Protein AF-A0A0D3AWZ6-F1 (afdb_monomer)

Nearest PDB structures (foldseek):
  3f8h-assembly1_B  TM=4.352E-01  e=1.547E-01  Ruegeria sp. TM1040
  6ud7-assembly1_A  TM=4.551E-01  e=1.243E+00  Homo sapiens
  3i0y-assembly1_B  TM=4.499E-01  e=5.528E-01  Xanthomonas campestris pv. campestris
  3f7x-assembly1_A-2  TM=4.522E-01  e=1.243E+00  Pseudomonas putida KT2440

Structure (mmCIF, N/CA/C/O backbone):
data_AF-A0A0D3AWZ6-F1
#
_entry.id   AF-A0A0D3AWZ6-F1
#
loop_
_atom_site.group_PDB
_atom_site.id
_atom_site.type_symbol
_atom_site.label_atom_id
_atom_site.label_alt_id
_atom_site.label_comp_id
_atom_site.label_asym_id
_atom_site.label_entity_id
_atom_site.label_seq_id
_atom_site.pdbx_PDB_ins_code
_atom_site.Cartn_x
_atom_site.Cartn_y
_atom_site.Cartn_z
_atom_site.occupancy
_atom_site.B_iso_or_equiv
_atom_site.auth_seq_id
_atom_site.auth_comp_id
_atom_site.auth_asym_id
_atom_site.auth_atom_id
_atom_site.pdbx_PDB_model_num
ATOM 1 N N . MET A 1 1 ? 24.535 31.923 -35.113 1.00 36.44 1 MET A N 1
ATOM 2 C CA . MET A 1 1 ? 23.950 30.575 -34.946 1.00 36.44 1 MET A CA 1
ATOM 3 C C . MET A 1 1 ? 23.615 30.395 -33.478 1.00 36.44 1 MET A C 1
ATOM 5 O O . MET A 1 1 ? 24.467 30.013 -32.687 1.00 36.44 1 MET A O 1
ATOM 9 N N . THR A 1 2 ? 22.405 30.797 -33.115 1.00 32.31 2 THR A N 1
ATOM 10 C CA . THR A 1 2 ? 21.855 30.692 -31.763 1.00 32.31 2 THR A CA 1
ATOM 11 C C . THR A 1 2 ? 21.443 29.238 -31.555 1.00 32.31 2 THR A C 1
ATOM 13 O O . THR A 1 2 ? 20.683 28.701 -32.356 1.00 32.31 2 THR A O 1
ATOM 16 N N . ARG A 1 3 ? 22.015 28.559 -30.556 1.00 35.06 3 ARG A N 1
ATOM 17 C CA . ARG A 1 3 ? 21.534 27.241 -30.130 1.00 35.06 3 ARG A CA 1
ATOM 18 C C . ARG A 1 3 ? 20.426 27.479 -29.118 1.00 35.06 3 ARG A C 1
ATOM 20 O O . ARG A 1 3 ? 20.703 27.776 -27.959 1.00 35.06 3 ARG A O 1
ATOM 27 N N . ASP A 1 4 ? 19.194 27.378 -29.592 1.00 35.06 4 ASP A N 1
ATOM 28 C CA . ASP A 1 4 ? 18.012 27.375 -28.746 1.00 35.06 4 ASP A CA 1
ATOM 29 C C . ASP A 1 4 ? 17.984 26.064 -27.954 1.00 35.06 4 ASP A C 1
ATOM 31 O O . ASP A 1 4 ? 17.701 24.990 -28.483 1.00 35.06 4 ASP A O 1
ATOM 35 N N . TYR A 1 5 ? 18.312 26.148 -26.668 1.00 40.38 5 TYR A N 1
ATOM 36 C CA . TYR A 1 5 ? 18.009 25.103 -25.700 1.00 40.38 5 TYR A CA 1
ATOM 37 C C . TYR A 1 5 ? 16.572 25.316 -25.228 1.00 40.38 5 TYR A C 1
ATOM 39 O O . TYR A 1 5 ? 16.329 26.004 -24.238 1.00 40.38 5 TYR A O 1
ATOM 47 N N . LEU A 1 6 ? 15.608 24.741 -25.950 1.00 45.28 6 LEU A N 1
ATOM 48 C CA . LEU A 1 6 ? 14.225 24.671 -25.494 1.00 45.28 6 LEU A CA 1
ATOM 49 C C . LEU A 1 6 ? 13.805 23.240 -25.172 1.00 45.28 6 LEU A C 1
ATOM 51 O O . LEU A 1 6 ? 13.626 22.394 -26.039 1.00 45.28 6 LEU A O 1
ATOM 55 N N . SER A 1 7 ? 13.488 23.100 -23.888 1.00 48.56 7 SER A N 1
ATOM 56 C CA . SER A 1 7 ? 12.366 22.337 -23.352 1.00 48.56 7 SER A CA 1
ATOM 57 C C . SER A 1 7 ? 12.504 20.819 -23.294 1.00 48.56 7 SER A C 1
ATOM 59 O O . SER A 1 7 ? 12.613 20.115 -24.291 1.00 48.56 7 SER A O 1
ATOM 61 N N . GLY A 1 8 ? 12.398 20.318 -22.070 1.00 43.12 8 GLY A N 1
ATOM 62 C CA . GLY A 1 8 ? 12.226 18.898 -21.821 1.00 43.12 8 GLY A CA 1
ATOM 63 C C . GLY A 1 8 ? 12.391 18.502 -20.364 1.00 43.12 8 GLY A C 1
ATOM 64 O O . GLY A 1 8 ? 12.820 17.389 -20.108 1.00 43.12 8 GLY A O 1
ATOM 65 N N . GLN A 1 9 ? 12.086 19.380 -19.400 1.00 45.03 9 GLN A N 1
ATOM 66 C CA . GLN A 1 9 ? 11.845 18.917 -18.031 1.00 45.03 9 GLN A CA 1
ATOM 67 C C . GLN A 1 9 ? 10.643 17.965 -18.111 1.00 45.03 9 GLN A C 1
ATOM 69 O O . GLN A 1 9 ? 9.581 18.396 -18.579 1.00 45.03 9 GLN A O 1
ATOM 74 N N . PRO A 1 10 ? 10.766 16.686 -17.732 1.00 43.81 10 PRO A N 1
ATOM 75 C CA . PRO A 1 10 ? 9.619 15.806 -17.735 1.00 43.81 10 PRO A CA 1
ATOM 76 C C . PRO A 1 10 ? 8.671 16.297 -16.645 1.00 43.81 10 PRO A C 1
ATOM 78 O O . PRO A 1 10 ? 8.925 16.175 -15.450 1.00 43.81 10 PRO A O 1
ATOM 81 N N . ILE A 1 11 ? 7.591 16.937 -17.081 1.00 45.75 11 ILE A N 1
ATOM 82 C CA . ILE A 1 11 ? 6.561 17.479 -16.203 1.00 45.75 11 ILE A CA 1
ATOM 83 C C . ILE A 1 11 ? 6.033 16.314 -15.366 1.00 45.75 11 ILE A C 1
ATOM 85 O O . ILE A 1 11 ? 5.398 15.406 -15.909 1.00 45.75 11 ILE A O 1
ATOM 89 N N . LEU A 1 12 ? 6.290 16.343 -14.056 1.00 52.16 12 LEU A N 1
ATOM 90 C CA . LEU A 1 12 ? 5.697 15.423 -13.091 1.00 52.16 12 LEU A CA 1
ATOM 91 C C . LEU A 1 12 ? 4.175 15.600 -13.159 1.00 52.16 12 LEU A C 1
ATOM 93 O O . LEU A 1 12 ? 3.601 16.533 -12.599 1.00 52.16 12 LEU A O 1
ATOM 97 N N . ARG A 1 13 ? 3.502 14.750 -13.940 1.00 62.94 13 ARG A N 1
ATOM 98 C CA . ARG A 1 13 ? 2.045 14.789 -14.081 1.00 62.94 13 ARG A CA 1
ATOM 99 C C . ARG A 1 13 ? 1.433 13.952 -12.975 1.00 62.94 13 ARG A C 1
ATOM 101 O O . ARG A 1 13 ? 1.309 12.736 -13.115 1.00 62.94 13 ARG A O 1
ATOM 108 N N . ILE A 1 14 ? 1.019 14.623 -11.907 1.00 64.81 14 ILE A N 1
ATOM 109 C CA . ILE A 1 14 ? 0.164 14.024 -10.887 1.00 64.81 14 ILE A CA 1
ATOM 110 C C . ILE A 1 14 ? -1.253 13.916 -11.454 1.00 64.81 14 ILE A C 1
ATOM 112 O O . ILE A 1 14 ? -1.873 14.910 -11.825 1.00 64.81 14 ILE A O 1
ATOM 116 N N . GLN A 1 15 ? -1.762 12.692 -11.536 1.00 74.31 15 GLN A N 1
ATOM 117 C CA . GLN A 1 15 ? -3.115 12.385 -11.991 1.00 74.31 15 GLN A CA 1
ATOM 118 C C . GLN A 1 15 ? -3.950 11.929 -10.800 1.00 74.31 15 GLN A C 1
ATOM 120 O O . GLN A 1 15 ? -3.5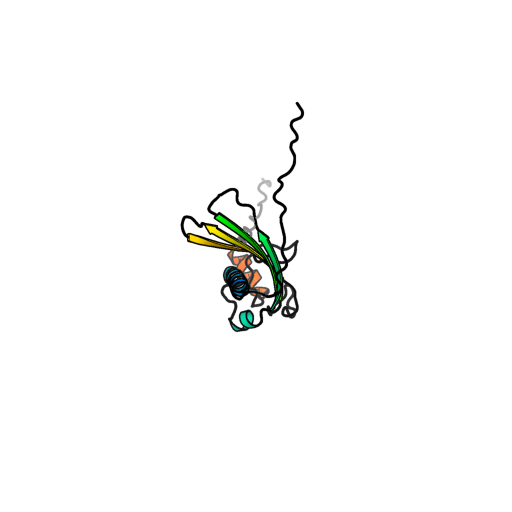30 11.040 -10.059 1.00 74.31 15 GLN A O 1
ATOM 125 N N . HIS A 1 16 ? -5.129 12.522 -10.619 1.00 74.75 16 HIS A N 1
ATOM 126 C CA . HIS A 1 16 ? -6.091 12.054 -9.627 1.00 74.75 16 HIS A CA 1
ATOM 127 C C . HIS A 1 16 ? -6.871 10.860 -10.187 1.00 74.75 16 HIS A C 1
ATOM 129 O O . HIS A 1 16 ? -7.358 10.928 -11.316 1.00 74.75 16 HIS A O 1
ATOM 135 N N . LEU A 1 17 ? -6.984 9.777 -9.417 1.00 75.62 17 LEU A N 1
ATOM 136 C CA . LEU A 1 17 ? -7.781 8.606 -9.796 1.00 75.62 17 LEU A CA 1
ATOM 137 C C . LEU A 1 17 ? -9.153 8.698 -9.114 1.00 75.62 17 LEU A C 1
ATOM 139 O O . LEU A 1 17 ? -9.220 8.976 -7.918 1.00 75.62 17 LEU A O 1
ATOM 143 N N . LYS A 1 18 ? -10.235 8.522 -9.888 1.00 59.00 18 LYS A N 1
ATOM 144 C CA . LYS A 1 18 ? -11.628 8.659 -9.415 1.00 59.00 18 LYS A CA 1
ATOM 145 C C . LYS A 1 18 ? -12.154 7.430 -8.669 1.00 59.00 18 LYS A C 1
ATOM 147 O O . LYS A 1 18 ? -13.038 7.583 -7.838 1.00 59.00 18 LYS A O 1
ATOM 152 N N . GLU A 1 19 ? -11.598 6.254 -8.935 1.00 57.78 19 GLU A N 1
ATOM 153 C CA . GLU A 1 19 ? -11.943 4.992 -8.277 1.00 57.78 19 GLU A CA 1
ATOM 154 C C . GLU A 1 19 ? -10.650 4.253 -7.936 1.00 57.78 19 GLU A C 1
ATOM 156 O O . GLU A 1 19 ? -9.677 4.295 -8.697 1.00 57.78 19 GLU A O 1
ATOM 161 N N . SER A 1 20 ? -10.603 3.627 -6.761 1.00 61.38 20 SER A N 1
ATOM 162 C CA . SER A 1 20 ? -9.480 2.772 -6.402 1.00 61.38 20 SER A CA 1
ATOM 163 C C . SER A 1 20 ? -9.640 1.452 -7.140 1.00 61.38 20 SER A C 1
ATOM 165 O O . SER A 1 20 ? -10.449 0.624 -6.736 1.00 61.38 20 SER A O 1
ATOM 167 N N . GLU A 1 21 ? -8.875 1.258 -8.211 1.00 75.56 21 GLU A N 1
ATOM 168 C CA . GLU A 1 21 ? -8.696 -0.070 -8.798 1.00 75.56 21 GLU A CA 1
ATOM 169 C C . GLU A 1 21 ? -8.263 -1.053 -7.688 1.00 75.56 21 GLU A C 1
ATOM 171 O O . GLU A 1 21 ? -7.497 -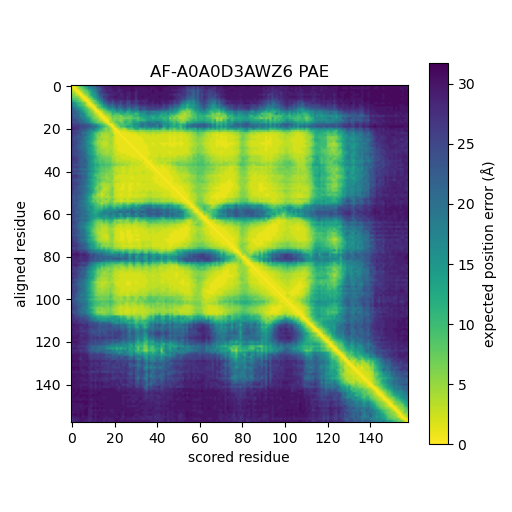0.667 -6.798 1.00 75.56 21 GLU A O 1
ATOM 176 N N . ASP A 1 22 ? -8.732 -2.305 -7.716 1.00 84.00 22 ASP A N 1
ATOM 177 C CA . ASP A 1 22 ? -8.525 -3.284 -6.628 1.00 84.00 22 ASP A CA 1
ATOM 178 C C . ASP A 1 22 ? -7.047 -3.438 -6.222 1.00 84.00 22 ASP A C 1
ATOM 180 O O . ASP A 1 22 ? -6.707 -3.641 -5.054 1.00 84.00 22 ASP A O 1
ATOM 184 N N . TRP A 1 23 ? -6.126 -3.248 -7.167 1.00 88.19 23 TRP A N 1
ATOM 185 C CA . TRP A 1 23 ? -4.690 -3.301 -6.904 1.00 88.19 23 TRP A CA 1
ATOM 186 C C . TRP A 1 23 ? -4.146 -2.099 -6.114 1.00 88.19 23 TRP A C 1
ATOM 188 O O . TRP A 1 23 ? -3.123 -2.237 -5.448 1.00 88.19 23 TRP A O 1
ATOM 198 N N . ILE A 1 24 ? -4.799 -0.928 -6.126 1.00 91.31 24 ILE A N 1
ATOM 199 C CA . ILE A 1 24 ? -4.428 0.190 -5.238 1.00 91.31 24 ILE A CA 1
ATOM 200 C C . ILE A 1 24 ? -4.667 -0.214 -3.787 1.00 91.31 24 ILE A C 1
ATOM 202 O O . ILE A 1 24 ? -3.834 0.066 -2.921 1.00 91.31 24 ILE A O 1
ATOM 206 N N . ARG A 1 25 ? -5.798 -0.880 -3.528 1.00 91.94 25 ARG A N 1
ATOM 207 C CA . ARG A 1 25 ? -6.111 -1.409 -2.204 1.00 91.94 25 ARG A CA 1
ATOM 208 C C . ARG A 1 25 ? -5.078 -2.448 -1.785 1.00 91.94 25 ARG A C 1
ATOM 210 O O . ARG A 1 25 ? -4.524 -2.324 -0.698 1.00 91.94 25 ARG A O 1
ATOM 217 N N . LEU A 1 26 ? -4.734 -3.374 -2.681 1.00 91.69 26 LEU A N 1
ATOM 218 C CA . LEU A 1 26 ? -3.665 -4.345 -2.445 1.00 91.69 26 LEU A CA 1
ATOM 219 C C . LEU A 1 26 ? -2.337 -3.663 -2.075 1.00 91.69 26 LEU A C 1
ATOM 221 O O . LEU A 1 26 ? -1.678 -4.062 -1.119 1.00 91.69 26 LEU A O 1
ATOM 225 N N . TYR A 1 27 ? -1.936 -2.614 -2.799 1.00 91.81 27 TYR A N 1
ATOM 226 C CA . TYR A 1 27 ? -0.697 -1.892 -2.498 1.00 91.81 27 TYR A CA 1
ATOM 227 C C . TYR A 1 27 ? -0.732 -1.231 -1.118 1.00 91.81 27 TYR A C 1
ATOM 229 O O . TYR A 1 27 ? 0.257 -1.298 -0.387 1.00 91.81 27 TYR A O 1
ATOM 237 N N . LEU A 1 28 ? -1.862 -0.619 -0.751 1.00 91.12 28 LEU A N 1
ATOM 238 C CA . LEU A 1 28 ? -2.065 -0.046 0.577 1.00 91.12 28 LEU A CA 1
ATOM 239 C C . LEU A 1 28 ? -1.950 -1.117 1.673 1.00 91.12 28 LEU A C 1
ATOM 241 O O . LEU A 1 28 ? -1.212 -0.917 2.635 1.00 91.12 28 LEU A O 1
ATOM 245 N N . GLU A 1 29 ? -2.637 -2.248 1.522 1.00 91.31 29 GLU A N 1
ATOM 246 C CA . GLU A 1 29 ? -2.620 -3.344 2.498 1.00 91.31 29 GLU A CA 1
ATOM 247 C C . GLU A 1 29 ? -1.206 -3.921 2.666 1.00 91.31 29 GLU A C 1
ATOM 249 O O . GLU A 1 29 ? -0.723 -4.029 3.793 1.00 91.31 29 GLU A O 1
ATOM 254 N N . ILE A 1 30 ? -0.482 -4.174 1.567 1.00 90.62 30 ILE A N 1
ATOM 255 C CA . ILE A 1 30 ? 0.916 -4.639 1.615 1.00 90.62 30 ILE A CA 1
ATOM 256 C C . ILE A 1 30 ? 1.808 -3.635 2.354 1.00 90.62 30 ILE A C 1
ATOM 258 O O . ILE A 1 30 ? 2.630 -4.038 3.182 1.00 90.62 30 ILE A O 1
ATOM 262 N N . ALA A 1 31 ? 1.665 -2.335 2.081 1.00 88.38 31 ALA A N 1
ATOM 263 C CA . ALA A 1 31 ? 2.462 -1.304 2.741 1.00 88.38 31 ALA A CA 1
ATOM 264 C C . ALA A 1 31 ? 2.186 -1.248 4.254 1.00 88.38 31 ALA A C 1
ATOM 266 O O . ALA A 1 31 ? 3.118 -1.109 5.047 1.00 88.38 31 ALA A O 1
ATOM 267 N N . LEU A 1 32 ? 0.925 -1.414 4.662 1.00 86.62 32 LEU A 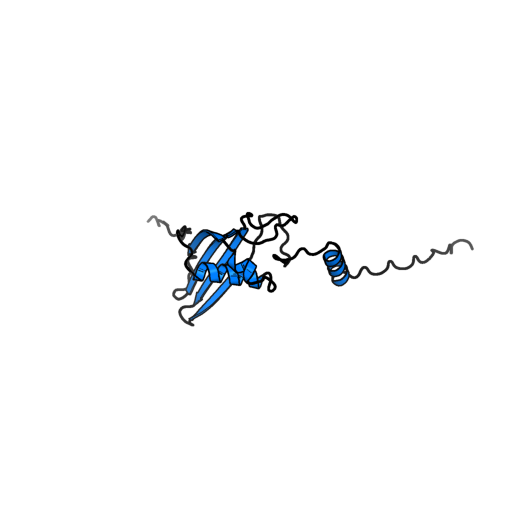N 1
ATOM 268 C CA . LEU A 1 32 ? 0.540 -1.462 6.070 1.00 86.62 32 LEU A CA 1
ATOM 269 C C . LEU A 1 32 ? 1.073 -2.718 6.764 1.00 86.62 32 LEU A C 1
ATOM 271 O O . LEU A 1 32 ? 1.717 -2.596 7.804 1.00 86.62 32 LEU A O 1
ATOM 275 N N . CYS A 1 33 ? 0.887 -3.898 6.170 1.00 86.31 33 CYS A N 1
ATOM 276 C CA . CYS A 1 33 ? 1.380 -5.166 6.713 1.00 86.31 33 CYS A CA 1
ATOM 277 C C . CYS A 1 33 ? 2.913 -5.229 6.774 1.00 86.31 33 CYS A C 1
ATOM 279 O O . CYS A 1 33 ? 3.478 -5.880 7.651 1.00 86.31 33 CYS A O 1
ATOM 281 N N . SER A 1 34 ? 3.601 -4.540 5.860 1.00 83.56 34 SER A N 1
ATOM 282 C CA . SER A 1 34 ? 5.062 -4.412 5.894 1.00 83.56 34 SER A CA 1
ATOM 283 C C . SER A 1 34 ? 5.539 -3.572 7.082 1.00 83.56 34 SER A C 1
ATOM 285 O O . SER A 1 34 ? 6.626 -3.822 7.599 1.00 83.56 34 SER A O 1
ATOM 287 N N . ASN A 1 35 ? 4.732 -2.602 7.527 1.00 80.25 35 ASN A N 1
ATOM 288 C CA . ASN A 1 35 ? 5.026 -1.768 8.690 1.00 80.25 35 ASN A CA 1
ATOM 289 C C . ASN A 1 35 ? 4.623 -2.438 10.017 1.00 80.25 35 ASN A C 1
ATOM 291 O O . ASN A 1 35 ? 5.401 -2.435 10.968 1.00 80.25 35 ASN A O 1
ATOM 295 N N . ASP A 1 36 ? 3.425 -3.024 10.075 1.00 80.69 36 ASP A N 1
ATOM 296 C CA . ASP A 1 36 ? 2.910 -3.777 11.221 1.00 80.69 36 ASP A CA 1
ATOM 297 C C . ASP A 1 36 ? 2.285 -5.088 10.730 1.00 80.69 36 ASP A C 1
ATOM 299 O O . ASP A 1 36 ? 1.200 -5.115 10.152 1.00 80.69 36 ASP A O 1
ATOM 303 N N . ARG A 1 37 ? 2.978 -6.202 10.974 1.00 82.25 37 ARG A N 1
ATOM 304 C CA . ARG A 1 37 ? 2.526 -7.536 10.548 1.00 82.25 37 ARG A CA 1
ATOM 305 C C . ARG A 1 37 ? 1.347 -8.068 11.363 1.00 82.25 37 ARG A C 1
ATOM 307 O O . ARG A 1 37 ? 0.771 -9.077 10.978 1.00 82.25 37 ARG A O 1
ATOM 314 N N . ASN A 1 38 ? 0.994 -7.422 12.476 1.00 83.31 38 ASN A N 1
ATOM 315 C CA . ASN A 1 38 ? -0.052 -7.895 13.384 1.00 83.31 38 ASN A CA 1
ATOM 316 C C . ASN A 1 38 ? -1.415 -7.249 13.113 1.00 83.31 38 ASN A C 1
ATOM 318 O O . ASN A 1 38 ? -2.328 -7.384 13.928 1.00 83.31 38 ASN A O 1
ATOM 322 N N . ILE A 1 39 ? -1.568 -6.530 11.996 1.00 84.06 39 ILE A N 1
ATOM 323 C CA . ILE A 1 39 ? -2.848 -5.919 11.646 1.00 84.06 39 ILE A CA 1
ATOM 324 C C . ILE A 1 39 ? -3.862 -7.021 11.326 1.00 84.06 39 ILE A C 1
ATOM 326 O O . ILE A 1 39 ? -3.633 -7.795 10.397 1.00 84.06 39 ILE A O 1
ATOM 330 N N . PRO A 1 40 ? -4.994 -7.100 12.047 1.00 87.06 40 PRO A N 1
ATOM 331 C CA . PRO A 1 40 ? -6.013 -8.083 11.749 1.00 87.06 40 PRO A CA 1
ATOM 332 C C . PRO A 1 40 ? -6.758 -7.702 10.470 1.00 87.06 40 PRO A C 1
ATOM 334 O O . PRO A 1 40 ? -6.992 -6.525 10.180 1.00 87.06 40 PRO A O 1
ATOM 337 N N . GLU A 1 41 ? -7.210 -8.718 9.745 1.00 88.12 41 GLU A N 1
ATOM 338 C CA . GLU A 1 41 ? -7.989 -8.568 8.513 1.00 88.12 41 GLU A CA 1
ATOM 339 C C . GLU A 1 41 ? -9.245 -7.705 8.715 1.00 88.12 41 GLU A C 1
ATOM 341 O O . GLU A 1 41 ? -9.596 -6.893 7.862 1.00 88.12 41 GLU A O 1
ATOM 346 N N . SER A 1 42 ? -9.872 -7.782 9.893 1.00 88.75 42 SER A N 1
ATOM 347 C CA . SER A 1 42 ? -11.020 -6.942 10.247 1.00 88.75 42 SER A CA 1
ATOM 348 C C . SER A 1 42 ? -10.696 -5.444 10.224 1.00 88.75 42 SER A C 1
ATOM 350 O O . SER A 1 42 ? -11.560 -4.649 9.860 1.00 88.75 42 SER A O 1
ATOM 352 N N . HIS A 1 43 ? -9.467 -5.034 10.549 1.00 88.06 43 HIS A N 1
ATOM 353 C CA . HIS A 1 43 ? -9.036 -3.639 10.421 1.00 88.06 43 HIS A CA 1
ATOM 354 C C . HIS A 1 43 ? -8.702 -3.276 8.972 1.00 88.06 43 HIS A C 1
ATOM 356 O O . HIS A 1 43 ? -9.023 -2.169 8.546 1.00 88.06 43 HIS A O 1
ATOM 362 N N . LEU A 1 44 ? -8.125 -4.202 8.196 1.00 89.81 44 LEU A N 1
ATOM 363 C CA . LEU A 1 44 ? -7.890 -3.984 6.764 1.00 89.81 44 LEU A CA 1
ATOM 364 C C . LEU A 1 44 ? -9.210 -3.802 6.008 1.00 89.81 44 LEU A C 1
ATOM 366 O O . LEU A 1 44 ? -9.325 -2.894 5.192 1.00 89.81 44 LEU A O 1
ATOM 370 N N . SER A 1 45 ? -10.241 -4.587 6.333 1.00 90.50 45 SER A N 1
ATOM 371 C CA . SER A 1 45 ? -11.565 -4.501 5.698 1.00 90.50 45 SER A CA 1
ATOM 372 C C . SER A 1 45 ? -12.212 -3.114 5.832 1.00 90.50 45 SER A C 1
ATOM 374 O O . SER A 1 45 ? -12.863 -2.649 4.898 1.00 90.50 45 SER A O 1
ATOM 376 N N . LYS A 1 46 ? -11.939 -2.404 6.935 1.00 91.00 46 LYS A N 1
ATOM 377 C CA . LYS A 1 46 ? -12.457 -1.057 7.229 1.00 91.00 46 LYS A CA 1
ATOM 378 C C . LYS A 1 46 ? -11.697 0.071 6.532 1.00 91.00 46 LYS A C 1
ATOM 380 O O . LYS A 1 46 ? -12.101 1.228 6.635 1.00 91.00 46 LYS A O 1
ATOM 385 N N . LEU A 1 47 ? -10.598 -0.228 5.836 1.00 91.25 47 LEU A N 1
ATOM 386 C CA . LEU A 1 47 ? -9.822 0.793 5.142 1.00 91.25 47 LEU A CA 1
ATOM 387 C C . LEU A 1 47 ? -10.667 1.477 4.070 1.00 91.25 47 LEU A C 1
ATOM 389 O O . LEU A 1 47 ? -11.185 0.838 3.149 1.00 91.25 47 LEU A O 1
ATOM 393 N N . GLN A 1 48 ? -10.726 2.801 4.169 1.00 92.50 48 GLN A N 1
ATOM 394 C CA . GLN A 1 48 ? -11.372 3.660 3.194 1.00 92.50 48 GLN A CA 1
ATOM 395 C C . GLN A 1 48 ? -10.308 4.481 2.477 1.00 92.50 48 GLN A C 1
ATOM 397 O O . GLN A 1 48 ? -9.663 5.341 3.077 1.00 92.50 48 GLN A O 1
ATOM 402 N N . ILE A 1 49 ? -10.138 4.246 1.178 1.00 92.50 49 ILE A N 1
ATOM 403 C CA . ILE A 1 49 ? -9.291 5.088 0.334 1.00 92.50 49 ILE A CA 1
ATOM 404 C C . ILE A 1 49 ? -10.056 6.383 0.057 1.00 92.50 49 ILE A C 1
ATOM 406 O O . ILE A 1 49 ? -11.152 6.365 -0.492 1.00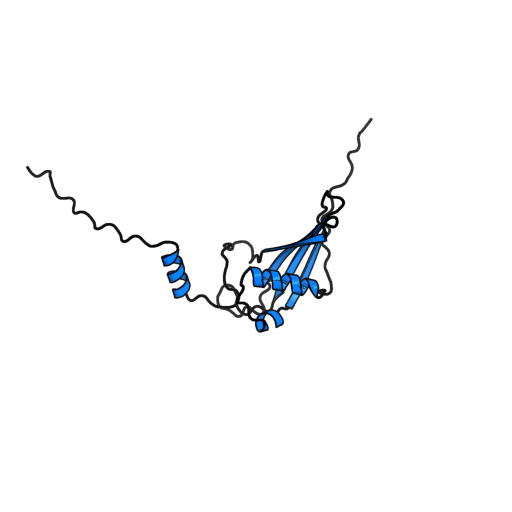 92.50 49 ILE A O 1
ATOM 410 N N . VAL A 1 50 ? -9.479 7.511 0.463 1.00 91.75 50 VAL A N 1
ATOM 411 C CA . VAL A 1 50 ? -10.100 8.836 0.330 1.00 91.75 50 VAL A CA 1
ATOM 412 C C . VAL A 1 50 ? -9.657 9.497 -0.968 1.00 91.75 50 VAL A C 1
ATOM 414 O O .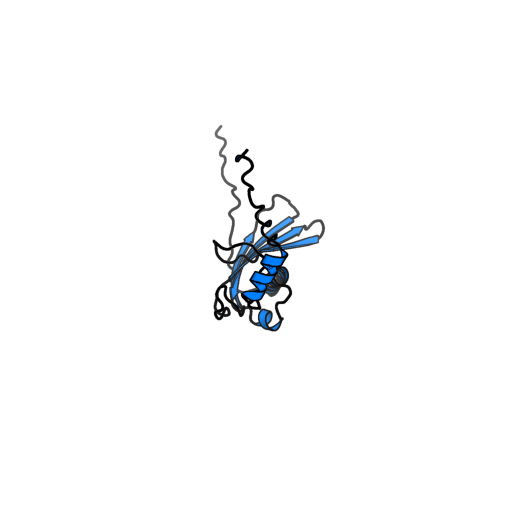 VAL A 1 50 ? -10.469 10.060 -1.696 1.00 91.75 50 VAL A O 1
ATOM 417 N N . ARG A 1 51 ? -8.350 9.471 -1.256 1.00 91.56 51 ARG A N 1
ATOM 418 C CA . ARG A 1 51 ? -7.769 10.110 -2.444 1.00 91.56 51 ARG A CA 1
ATOM 419 C C . ARG A 1 51 ? -6.577 9.317 -2.929 1.00 91.56 51 ARG A C 1
ATOM 421 O O . ARG A 1 51 ? -5.760 8.872 -2.128 1.00 91.56 51 ARG A O 1
ATOM 428 N N . VAL A 1 52 ? -6.441 9.234 -4.245 1.00 91.25 52 VAL A N 1
ATOM 429 C CA . VAL A 1 52 ? -5.256 8.664 -4.876 1.00 91.25 52 VAL A CA 1
ATOM 430 C C . VAL A 1 52 ? -4.714 9.650 -5.894 1.00 91.25 52 VAL A C 1
ATOM 432 O O . VAL A 1 52 ? -5.453 10.216 -6.706 1.00 91.25 52 VAL A O 1
ATOM 435 N N . ALA A 1 53 ? -3.412 9.867 -5.832 1.00 90.19 53 ALA A N 1
ATOM 436 C CA . ALA A 1 53 ? -2.649 10.578 -6.835 1.00 90.19 53 ALA A CA 1
ATOM 437 C C . ALA A 1 53 ? -1.594 9.631 -7.406 1.00 90.19 53 ALA A C 1
ATOM 439 O O . ALA A 1 53 ? -0.971 8.866 -6.672 1.00 90.19 53 ALA A O 1
ATOM 440 N N . ARG A 1 54 ? -1.398 9.684 -8.721 1.00 89.50 54 ARG A N 1
ATOM 441 C CA . ARG A 1 54 ? -0.389 8.902 -9.427 1.00 89.50 54 ARG A CA 1
ATOM 442 C C . ARG A 1 54 ? 0.561 9.826 -10.156 1.00 89.50 54 ARG A C 1
ATOM 444 O O . ARG A 1 54 ? 0.124 10.639 -10.963 1.00 89.50 54 ARG A O 1
ATOM 451 N N . GLU A 1 55 ? 1.845 9.623 -9.944 1.00 87.69 55 GLU A N 1
ATOM 452 C CA . GLU A 1 55 ? 2.919 10.299 -10.650 1.00 87.69 55 GLU A CA 1
ATOM 453 C C . GLU A 1 55 ? 3.717 9.265 -11.441 1.00 87.69 55 GLU A C 1
ATOM 455 O O . GLU A 1 55 ? 4.184 8.264 -10.897 1.00 87.69 55 GLU A O 1
ATOM 460 N N . ARG A 1 56 ? 3.849 9.472 -12.752 1.00 83.19 56 ARG A N 1
ATOM 461 C CA . ARG A 1 56 ? 4.752 8.654 -13.566 1.00 83.19 56 ARG A CA 1
ATOM 462 C C . ARG A 1 56 ? 6.129 9.283 -13.503 1.00 83.19 56 ARG A C 1
ATOM 464 O O . ARG A 1 56 ? 6.307 10.408 -13.960 1.00 83.19 56 ARG A O 1
ATOM 471 N N . SER A 1 57 ? 7.075 8.539 -12.946 1.00 70.88 57 SER A N 1
ATOM 472 C CA . SER A 1 57 ? 8.469 8.933 -12.986 1.00 70.88 57 SER A CA 1
ATOM 473 C C . SER A 1 57 ? 9.005 8.596 -14.381 1.00 70.88 57 SER A C 1
ATOM 475 O O . SER A 1 57 ? 8.857 7.454 -14.827 1.00 70.88 57 SER A O 1
ATOM 477 N N . PRO A 1 58 ? 9.581 9.574 -15.091 1.00 63.50 58 PRO A N 1
ATOM 478 C CA . PRO A 1 58 ? 10.322 9.322 -16.315 1.00 63.50 58 PRO A CA 1
ATOM 479 C C . PRO A 1 58 ? 11.574 8.536 -15.917 1.00 63.50 58 PRO A C 1
ATOM 481 O O . PRO A 1 58 ? 12.514 9.099 -15.364 1.00 63.50 58 PRO A O 1
ATOM 484 N N . ILE A 1 59 ? 11.571 7.218 -16.112 1.00 63.97 59 ILE A N 1
ATOM 485 C CA . ILE A 1 59 ? 12.830 6.480 -16.042 1.00 63.97 59 ILE A CA 1
ATOM 486 C C . ILE A 1 59 ? 13.524 6.668 -17.386 1.00 63.97 59 ILE A C 1
ATOM 488 O O . ILE A 1 59 ? 12.901 6.519 -18.432 1.00 63.97 59 ILE A O 1
ATOM 492 N N . GLU A 1 60 ? 14.818 6.961 -17.352 1.00 61.94 60 GLU A N 1
ATOM 493 C CA . GLU A 1 60 ? 15.679 7.046 -18.538 1.00 61.94 60 GLU A CA 1
ATOM 494 C C . GLU A 1 60 ? 16.002 5.663 -19.148 1.00 61.94 60 GLU A C 1
ATOM 496 O O . GLU A 1 60 ? 16.681 5.573 -20.167 1.00 61.94 60 GLU A O 1
ATOM 501 N N . HIS A 1 61 ? 15.496 4.576 -18.553 1.00 62.88 61 HIS A N 1
ATOM 502 C CA . HIS A 1 61 ? 15.610 3.221 -19.084 1.00 62.88 61 HIS A CA 1
ATOM 503 C C . HI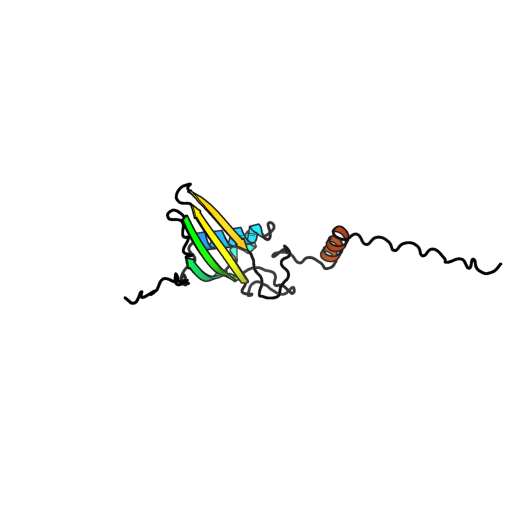S A 1 61 ? 14.420 2.895 -19.984 1.00 62.88 61 HIS A C 1
ATOM 505 O O . HIS A 1 61 ? 13.272 2.938 -19.543 1.00 62.88 61 HIS A O 1
ATOM 511 N N . VAL A 1 62 ? 14.722 2.509 -21.225 1.00 66.06 62 VAL A N 1
ATOM 512 C CA . VAL A 1 62 ? 13.740 2.184 -22.274 1.00 66.06 62 VAL A CA 1
ATOM 513 C C . VAL A 1 62 ? 12.773 1.070 -21.843 1.00 66.06 62 VAL A C 1
ATOM 515 O O . VAL A 1 62 ? 11.592 1.136 -22.173 1.00 66.06 62 VAL A O 1
ATOM 518 N N . ASP A 1 63 ? 13.239 0.119 -21.026 1.00 81.12 63 ASP A N 1
ATOM 519 C CA . ASP A 1 63 ? 12.490 -1.090 -20.657 1.00 81.12 63 ASP A CA 1
ATOM 520 C C . ASP A 1 63 ? 12.038 -1.125 -19.188 1.00 81.12 63 ASP A C 1
ATOM 522 O O . ASP A 1 63 ? 11.797 -2.194 -18.633 1.00 81.12 63 ASP A O 1
ATOM 526 N N . ALA A 1 64 ? 11.911 0.023 -18.517 1.00 82.69 64 ALA A N 1
ATOM 527 C CA . ALA A 1 64 ? 11.436 0.060 -17.135 1.00 82.69 64 ALA A CA 1
ATOM 528 C C . ALA A 1 64 ? 10.364 1.129 -16.913 1.00 82.69 64 ALA A C 1
ATOM 530 O O . ALA A 1 64 ? 10.401 2.223 -17.471 1.00 82.69 64 ALA A O 1
ATOM 531 N N . THR A 1 65 ? 9.406 0.830 -16.035 1.00 87.62 65 THR A N 1
ATOM 532 C CA . THR A 1 65 ? 8.349 1.773 -15.652 1.00 87.62 65 THR A CA 1
ATOM 533 C C . THR A 1 65 ? 8.356 2.006 -14.147 1.00 87.62 65 THR A C 1
ATOM 535 O O . THR A 1 65 ? 8.337 1.066 -13.356 1.00 87.62 65 THR A O 1
ATOM 538 N N . SER A 1 66 ? 8.384 3.277 -13.733 1.00 88.12 66 SER A N 1
ATOM 539 C CA . SER A 1 66 ? 8.327 3.681 -12.324 1.00 88.12 66 SER A CA 1
ATOM 540 C C . SER A 1 66 ? 7.137 4.595 -12.146 1.00 88.12 66 SER A C 1
ATOM 542 O O . SER A 1 66 ? 6.968 5.597 -12.839 1.00 88.12 66 SER A O 1
ATOM 544 N N . THR A 1 67 ? 6.276 4.230 -11.214 1.00 89.75 67 THR A N 1
ATOM 545 C CA . THR A 1 67 ? 5.071 4.978 -10.893 1.00 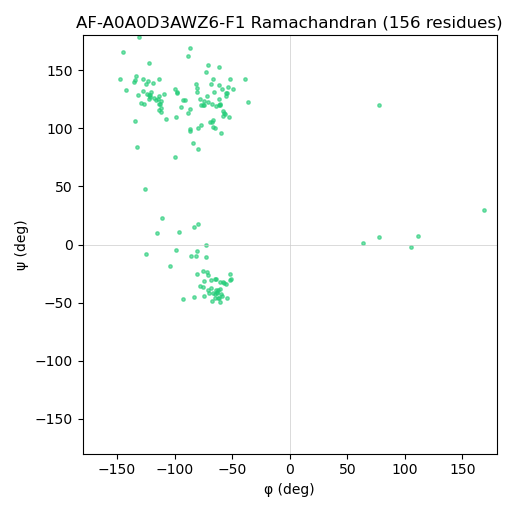89.75 67 THR A CA 1
ATOM 546 C C . THR A 1 67 ? 5.001 5.151 -9.390 1.00 89.75 67 THR A C 1
ATOM 548 O O . THR A 1 67 ? 5.103 4.177 -8.650 1.00 89.75 67 THR A O 1
ATOM 551 N N . ILE A 1 68 ? 4.820 6.385 -8.941 1.00 89.44 68 ILE A N 1
ATOM 552 C CA . ILE A 1 68 ? 4.620 6.721 -7.539 1.00 89.44 68 ILE A CA 1
ATOM 553 C C . ILE A 1 68 ? 3.126 6.929 -7.313 1.00 89.44 68 ILE A C 1
ATOM 555 O O . ILE A 1 68 ? 2.442 7.598 -8.089 1.00 89.44 68 ILE A O 1
ATOM 559 N N . PHE A 1 69 ? 2.620 6.335 -6.247 1.00 90.19 69 PHE A N 1
ATOM 560 C CA . PHE A 1 69 ? 1.258 6.459 -5.773 1.00 90.19 69 PHE A CA 1
ATOM 561 C C . PHE A 1 69 ? 1.269 7.177 -4.433 1.00 90.19 69 PHE A C 1
ATOM 563 O O . PHE A 1 69 ? 1.968 6.777 -3.505 1.00 90.19 69 PHE A O 1
ATOM 570 N N . TYR A 1 70 ? 0.461 8.221 -4.340 1.00 90.81 70 TYR A N 1
ATOM 571 C CA . TYR A 1 70 ? 0.165 8.947 -3.117 1.00 90.81 70 TYR A CA 1
ATOM 572 C C . TYR A 1 70 ? -1.257 8.576 -2.726 1.00 90.81 70 TYR A C 1
ATOM 574 O O . TYR A 1 70 ? -2.208 8.968 -3.405 1.00 90.81 70 TYR A O 1
ATOM 582 N N . ILE A 1 71 ? -1.405 7.783 -1.672 1.00 91.44 71 ILE A N 1
ATOM 583 C CA . ILE A 1 71 ? -2.702 7.265 -1.242 1.00 91.44 71 ILE A CA 1
ATOM 584 C C . ILE A 1 71 ? -3.031 7.894 0.105 1.00 91.44 71 ILE A C 1
ATOM 586 O O . ILE A 1 71 ? -2.289 7.732 1.072 1.00 91.44 71 ILE A O 1
ATOM 590 N N . THR A 1 72 ? -4.154 8.601 0.165 1.00 91.19 72 THR A N 1
ATOM 591 C CA . THR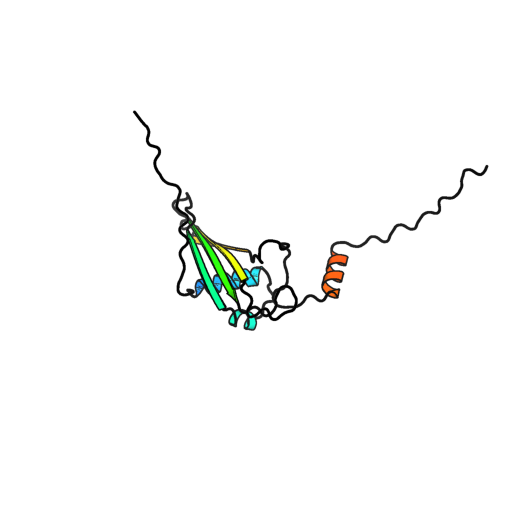 A 1 72 ? -4.764 9.064 1.411 1.00 91.19 72 THR A CA 1
ATOM 592 C C . THR A 1 72 ? -5.877 8.102 1.796 1.00 91.19 72 THR A C 1
ATOM 594 O O . THR A 1 72 ? -6.733 7.800 0.962 1.00 91.19 72 THR A O 1
ATOM 597 N N . PHE A 1 73 ? -5.901 7.650 3.047 1.00 90.94 73 PHE A N 1
ATOM 598 C CA . PHE A 1 73 ? -6.870 6.670 3.535 1.00 90.94 73 PHE A CA 1
ATOM 599 C C . PHE A 1 73 ? -7.292 6.917 4.996 1.00 90.94 73 PHE A C 1
ATOM 601 O O . PHE A 1 73 ? -6.648 7.679 5.718 1.00 90.94 73 PHE A O 1
ATOM 608 N N . LYS A 1 74 ? -8.381 6.265 5.415 1.00 91.81 74 LYS A N 1
ATOM 609 C CA . LYS A 1 74 ? -8.981 6.239 6.765 1.00 91.81 74 LYS A CA 1
ATOM 610 C C . LYS A 1 74 ? -9.262 4.789 7.189 1.00 91.81 74 LYS A C 1
ATOM 612 O O . LYS A 1 74 ? -9.032 3.875 6.398 1.00 91.81 74 LYS A O 1
ATOM 617 N N . GLY A 1 75 ? -9.774 4.579 8.404 1.00 89.44 75 GLY A N 1
ATOM 618 C CA . GLY A 1 75 ? -10.299 3.277 8.844 1.00 89.44 75 GLY A CA 1
ATOM 619 C C . GLY A 1 75 ? -9.416 2.485 9.813 1.00 89.44 75 GLY A C 1
ATOM 620 O O . GLY A 1 75 ? -9.812 1.412 10.257 1.00 89.44 75 GLY A O 1
ATOM 621 N N . LEU A 1 76 ? -8.227 2.990 10.167 1.00 88.00 76 LEU A N 1
ATOM 622 C CA . LEU A 1 76 ? -7.391 2.356 11.194 1.00 88.00 76 LEU A CA 1
ATOM 623 C C . LEU A 1 76 ? -7.857 2.755 12.600 1.00 88.00 76 LEU A C 1
ATOM 625 O O . LEU A 1 76 ? -8.094 3.938 12.825 1.00 88.00 76 LEU A O 1
ATOM 629 N N . PRO A 1 77 ? -7.914 1.821 13.562 1.00 81.56 77 PRO A N 1
ATOM 630 C CA . PRO A 1 77 ? -8.590 2.029 14.846 1.00 81.56 77 PRO A CA 1
ATOM 631 C C . PRO A 1 77 ? -7.881 3.009 15.787 1.00 81.56 77 PRO A C 1
ATOM 633 O O . PRO A 1 77 ? -8.535 3.619 16.621 1.00 81.56 77 PRO A O 1
ATOM 636 N N . VAL A 1 78 ? -6.559 3.177 15.673 1.00 75.81 78 VAL A N 1
ATOM 637 C CA . VAL A 1 78 ? -5.759 3.928 16.654 1.00 75.81 78 VAL A CA 1
ATOM 638 C C . VAL A 1 78 ? -5.100 5.145 16.006 1.00 75.81 78 VAL A C 1
ATOM 640 O O . VAL A 1 78 ? -4.410 5.027 14.985 1.00 75.81 78 VAL A O 1
ATOM 643 N N . ALA A 1 79 ? -5.313 6.330 16.584 1.00 69.06 79 ALA A N 1
ATOM 644 C CA . ALA A 1 79 ? -4.536 7.535 16.292 1.00 69.06 79 ALA A CA 1
ATOM 645 C C . ALA A 1 79 ? -3.268 7.620 17.168 1.00 69.06 79 ALA A C 1
ATOM 647 O O . ALA A 1 79 ? -3.116 6.891 18.144 1.00 69.06 79 ALA A O 1
ATOM 648 N N . ARG A 1 80 ? -2.358 8.555 16.846 1.00 57.09 80 ARG A N 1
ATOM 649 C CA . ARG A 1 80 ? -1.095 8.800 17.582 1.00 57.09 80 ARG A CA 1
ATOM 650 C C . ARG A 1 80 ? -1.280 9.007 19.100 1.00 57.09 80 ARG A C 1
ATOM 652 O O . ARG A 1 80 ? -0.342 8.756 19.848 1.00 57.09 80 ARG A O 1
ATOM 659 N N . VAL A 1 81 ? -2.455 9.467 19.547 1.00 55.69 81 VAL A N 1
ATOM 660 C CA . VAL A 1 81 ? -2.724 9.908 20.931 1.00 55.69 81 VAL A CA 1
ATOM 661 C C . VAL A 1 81 ? -3.930 9.176 21.531 1.00 55.69 81 VAL A C 1
ATOM 663 O O . VAL A 1 81 ? -4.833 9.798 22.063 1.00 55.69 81 VAL A O 1
ATOM 666 N N . GLY A 1 82 ? -3.999 7.847 21.404 1.00 55.47 82 GLY A N 1
ATOM 667 C CA . GLY A 1 82 ? -4.988 7.026 22.131 1.00 55.47 82 GLY A CA 1
ATOM 668 C C . GLY A 1 82 ? -6.470 7.273 21.799 1.00 55.47 82 GLY A C 1
ATOM 669 O O . GLY A 1 82 ? -7.330 6.632 22.391 1.00 55.47 82 GLY A O 1
ATOM 670 N N . GLU A 1 83 ? -6.760 8.173 20.865 1.00 62.78 83 GLU A N 1
ATOM 671 C CA . GLU A 1 83 ? -8.095 8.498 20.373 1.00 62.78 83 GLU A CA 1
ATOM 672 C C . GLU A 1 83 ? -8.494 7.599 19.196 1.00 62.78 83 GLU A C 1
ATOM 674 O O . GLU A 1 83 ? -7.640 7.001 18.521 1.00 62.78 83 GLU A O 1
ATOM 679 N N . ASP A 1 84 ? -9.802 7.559 18.932 1.00 76.19 84 ASP A N 1
ATOM 680 C CA . ASP A 1 84 ? -10.402 6.859 17.800 1.00 76.19 84 ASP A CA 1
ATOM 681 C C . ASP A 1 84 ? -9.746 7.292 16.486 1.00 76.19 84 ASP A C 1
ATOM 683 O O . ASP A 1 84 ? -9.896 8.408 15.982 1.00 76.19 84 ASP A O 1
ATOM 687 N N . GLY A 1 85 ? -8.988 6.367 15.905 1.00 81.56 85 GLY A N 1
ATOM 688 C CA . GLY A 1 85 ? -8.227 6.616 14.693 1.00 81.56 85 GLY A CA 1
ATOM 689 C C . GLY A 1 85 ? -9.046 6.515 13.416 1.00 81.56 85 GLY A C 1
ATOM 690 O O . GLY A 1 85 ? -8.520 6.852 12.352 1.00 81.56 85 GLY A O 1
ATOM 691 N N . GLU A 1 86 ? -10.282 6.020 13.489 1.00 85.12 86 GLU A N 1
ATOM 692 C CA . GLU A 1 86 ? -11.043 5.570 12.322 1.00 85.12 86 GLU A CA 1
ATOM 693 C C . GLU A 1 86 ? -11.264 6.707 11.319 1.00 85.12 86 GLU A C 1
ATOM 695 O O . GLU A 1 86 ? -11.104 6.522 10.111 1.00 85.12 86 GLU A O 1
ATOM 700 N N . HIS A 1 87 ? -11.514 7.916 11.818 1.00 86.31 87 HIS A N 1
ATOM 701 C CA . HIS A 1 87 ? -11.771 9.100 10.998 1.00 86.31 87 HIS A CA 1
ATOM 702 C C . HIS A 1 87 ? -10.504 9.842 10.548 1.00 86.31 87 HIS A C 1
ATOM 704 O O . HIS A 1 87 ? -10.581 10.727 9.689 1.00 86.31 87 HIS A O 1
ATOM 710 N N . VAL A 1 88 ? -9.338 9.487 11.095 1.00 86.38 88 VAL A N 1
ATOM 711 C CA . VAL A 1 88 ? -8.077 10.191 10.839 1.00 86.38 88 VAL A CA 1
ATOM 712 C C . VAL A 1 88 ? -7.545 9.860 9.446 1.00 86.38 88 VAL A C 1
ATOM 714 O O . VAL A 1 88 ? -7.276 8.700 9.119 1.00 86.38 88 VAL A O 1
ATOM 717 N N . GLU A 1 89 ? -7.333 10.896 8.632 1.00 89.56 89 GLU A N 1
ATOM 718 C CA . GLU A 1 89 ? -6.667 10.759 7.335 1.00 89.56 89 GLU A CA 1
ATOM 719 C C . GLU A 1 89 ? -5.181 10.483 7.506 1.00 89.56 89 GLU A C 1
ATOM 721 O O . GLU A 1 89 ? -4.452 11.218 8.171 1.00 89.56 89 GLU A O 1
ATOM 726 N N . ARG A 1 90 ? -4.722 9.425 6.848 1.00 87.38 90 ARG A N 1
ATOM 727 C CA . ARG A 1 90 ? -3.326 9.001 6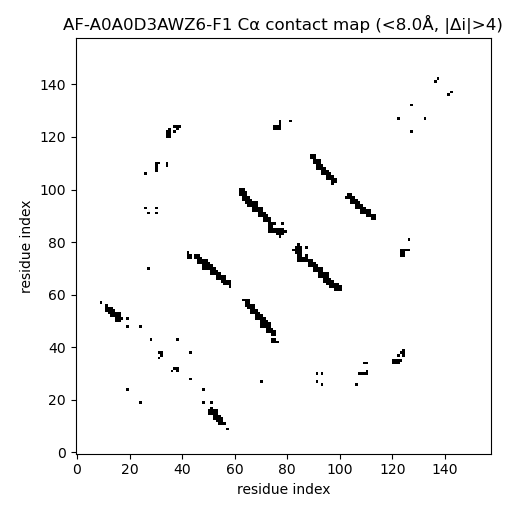.800 1.00 87.38 90 ARG A CA 1
ATOM 728 C C . ARG A 1 90 ? -2.867 8.961 5.357 1.00 87.38 90 ARG A C 1
ATOM 730 O O . ARG A 1 90 ? -3.684 8.837 4.447 1.00 87.38 90 ARG A O 1
ATOM 737 N N . ARG A 1 91 ? -1.559 9.082 5.141 1.00 88.38 91 ARG A N 1
ATOM 738 C CA . ARG A 1 91 ? -0.958 9.056 3.806 1.00 88.38 91 ARG A CA 1
ATOM 739 C C . ARG A 1 91 ? 0.084 7.954 3.725 1.00 88.38 91 ARG A C 1
ATOM 741 O O . ARG A 1 91 ? 0.852 7.750 4.656 1.00 88.38 91 ARG A O 1
ATOM 748 N N . VAL A 1 92 ? 0.122 7.270 2.593 1.00 88.56 92 VAL A N 1
ATOM 749 C CA . VAL A 1 92 ? 1.203 6.356 2.231 1.00 88.56 92 VAL A CA 1
ATOM 750 C C . VAL A 1 92 ? 1.721 6.739 0.852 1.00 88.56 92 VAL A C 1
ATOM 752 O O . VAL A 1 92 ? 0.953 7.149 -0.025 1.00 88.56 92 VAL A O 1
ATOM 755 N N . ILE A 1 93 ? 3.036 6.637 0.680 1.00 90.00 93 ILE A N 1
ATOM 756 C CA . ILE A 1 93 ? 3.696 6.830 -0.608 1.00 90.00 93 ILE A CA 1
ATOM 757 C C . ILE A 1 93 ? 4.245 5.478 -1.035 1.00 90.00 93 ILE A C 1
ATOM 759 O O . ILE A 1 93 ? 5.001 4.848 -0.294 1.00 90.00 93 ILE A O 1
ATOM 763 N N . ILE A 1 94 ? 3.842 5.033 -2.221 1.00 89.94 94 ILE A N 1
ATOM 764 C CA . ILE A 1 94 ? 4.195 3.724 -2.763 1.00 89.94 94 ILE A CA 1
ATOM 765 C C . ILE A 1 94 ? 4.796 3.906 -4.148 1.00 89.94 94 ILE A C 1
ATOM 767 O O . ILE A 1 94 ? 4.149 4.409 -5.060 1.00 89.94 94 ILE A O 1
ATOM 771 N N . ARG A 1 95 ? 6.029 3.455 -4.331 1.00 89.75 95 ARG A N 1
ATOM 772 C CA . ARG A 1 95 ? 6.686 3.345 -5.626 1.00 89.75 95 ARG A CA 1
ATOM 773 C C . ARG A 1 95 ? 6.496 1.933 -6.167 1.00 89.75 95 ARG A C 1
ATOM 775 O O . ARG A 1 95 ? 6.984 0.964 -5.593 1.00 89.75 95 ARG A O 1
ATOM 782 N N . ARG A 1 96 ? 5.828 1.840 -7.311 1.00 90.75 96 ARG A N 1
ATOM 783 C CA . ARG A 1 96 ? 5.794 0.656 -8.166 1.00 90.75 96 ARG A CA 1
ATOM 784 C C . ARG A 1 96 ? 6.892 0.780 -9.211 1.00 90.75 96 ARG A C 1
ATOM 786 O O . ARG A 1 96 ? 6.907 1.752 -9.965 1.00 90.75 96 ARG A O 1
ATOM 793 N N . TYR A 1 97 ? 7.758 -0.216 -9.280 1.00 90.00 97 TYR A N 1
ATOM 794 C CA . TYR A 1 97 ? 8.767 -0.367 -10.316 1.00 90.00 97 TYR A CA 1
ATOM 795 C C . TYR A 1 97 ? 8.541 -1.691 -11.044 1.00 90.00 97 TYR A C 1
ATOM 797 O O . TYR A 1 97 ? 8.345 -2.720 -10.402 1.00 90.00 97 TYR A O 1
ATOM 805 N N . VAL A 1 98 ? 8.534 -1.655 -12.373 1.00 90.44 98 VAL A N 1
ATOM 806 C CA . VAL A 1 98 ? 8.454 -2.851 -13.215 1.00 90.44 98 VAL A CA 1
ATOM 807 C C . VAL A 1 98 ? 9.564 -2.789 -14.246 1.00 90.44 98 VAL A C 1
ATOM 809 O O . VAL A 1 98 ? 9.617 -1.836 -15.023 1.00 90.44 98 VAL A O 1
ATOM 812 N N . ASP A 1 99 ? 10.413 -3.805 -14.249 1.00 89.81 99 ASP A N 1
ATOM 813 C CA . ASP A 1 99 ? 11.373 -4.068 -15.314 1.00 89.81 99 ASP A CA 1
ATOM 814 C C . ASP A 1 99 ? 10.691 -4.952 -16.364 1.00 89.81 99 ASP A C 1
ATOM 816 O O . ASP A 1 99 ? 10.312 -6.090 -16.091 1.00 89.81 99 ASP A O 1
ATOM 820 N N . LEU A 1 100 ? 10.477 -4.401 -17.556 1.00 87.19 100 LEU A N 1
ATOM 821 C CA . LEU A 1 100 ? 9.784 -5.070 -18.654 1.00 87.19 100 LEU A CA 1
ATOM 822 C C . LEU A 1 100 ? 10.663 -6.126 -19.331 1.00 87.19 100 LEU A C 1
ATOM 824 O O . LEU A 1 100 ? 10.125 -7.049 -19.935 1.00 87.19 100 LEU A O 1
ATOM 828 N N . SER A 1 101 ? 11.990 -6.010 -19.219 1.00 88.19 101 SER A N 1
ATOM 829 C CA . SER A 1 101 ? 12.936 -6.943 -19.838 1.00 88.19 101 SER A CA 1
ATOM 830 C C . SER A 1 101 ? 13.012 -8.272 -19.083 1.00 88.19 101 SER A C 1
ATOM 832 O O . SER A 1 101 ? 13.111 -9.337 -19.690 1.00 88.19 101 SER A O 1
ATOM 834 N N . THR A 1 102 ? 12.916 -8.218 -17.755 1.00 90.88 102 THR A N 1
ATOM 835 C CA . THR A 1 102 ? 12.985 -9.388 -16.866 1.00 90.88 102 THR A CA 1
ATOM 836 C C . THR A 1 102 ? 11.623 -9.810 -16.318 1.00 90.88 102 THR A C 1
ATOM 838 O O . THR A 1 102 ? 11.474 -10.927 -15.825 1.00 90.88 102 THR A O 1
ATOM 841 N N . GLY A 1 103 ? 10.629 -8.919 -16.367 1.00 88.19 103 GLY A N 1
ATOM 842 C CA . GLY A 1 103 ? 9.335 -9.095 -15.712 1.00 88.19 103 GLY A CA 1
ATOM 843 C C . GLY A 1 103 ? 9.363 -8.841 -14.200 1.00 88.19 103 GLY A C 1
ATOM 844 O O . GLY A 1 103 ? 8.354 -9.082 -13.534 1.00 88.19 103 GLY A O 1
ATOM 845 N N . TYR A 1 104 ? 10.479 -8.363 -13.631 1.00 90.94 104 TYR A N 1
ATOM 846 C CA . TYR A 1 104 ? 10.560 -8.100 -12.194 1.00 90.94 104 TYR A CA 1
ATOM 847 C C . TYR A 1 104 ? 9.632 -6.961 -11.773 1.00 90.94 104 TYR A C 1
ATOM 849 O O . TYR A 1 104 ? 9.647 -5.862 -12.331 1.00 90.94 104 TYR A O 1
ATOM 857 N N . PHE A 1 105 ? 8.857 -7.223 -10.723 1.00 90.25 105 PHE A N 1
ATOM 858 C CA . PHE A 1 105 ? 7.960 -6.266 -10.094 1.00 90.25 105 PHE A CA 1
ATOM 859 C C . PHE A 1 105 ? 8.443 -5.964 -8.677 1.00 90.25 105 PHE A C 1
ATOM 861 O O . PHE A 1 105 ? 8.561 -6.865 -7.846 1.00 90.25 105 PHE A O 1
ATOM 868 N N . THR A 1 106 ? 8.650 -4.684 -8.386 1.00 89.44 106 THR A N 1
ATOM 869 C CA . THR A 1 106 ? 9.057 -4.207 -7.066 1.00 89.44 106 THR A CA 1
ATOM 870 C C . THR A 1 106 ? 8.056 -3.180 -6.560 1.00 89.44 106 THR A C 1
ATOM 872 O O . THR A 1 106 ? 7.748 -2.196 -7.239 1.00 89.44 106 THR A O 1
ATOM 875 N N . LEU A 1 107 ? 7.583 -3.386 -5.333 1.00 88.62 107 LEU A N 1
ATOM 876 C CA . LEU A 1 107 ? 6.764 -2.426 -4.606 1.00 88.62 107 LEU A CA 1
ATOM 877 C C . LEU A 1 107 ? 7.548 -1.930 -3.395 1.00 88.62 107 LEU A C 1
ATOM 879 O O . LEU A 1 107 ? 7.873 -2.699 -2.496 1.00 88.62 107 LEU A O 1
ATOM 883 N N . MET A 1 108 ? 7.857 -0.641 -3.378 1.00 84.00 108 MET A N 1
ATOM 884 C CA . MET A 1 108 ? 8.496 0.018 -2.246 1.00 84.00 108 MET A CA 1
ATOM 885 C C . MET A 1 108 ? 7.509 1.005 -1.652 1.00 84.00 108 MET A C 1
ATOM 887 O O . MET A 1 108 ? 7.069 1.920 -2.340 1.00 84.00 108 MET A O 1
ATOM 891 N N . GLY A 1 109 ? 7.162 0.843 -0.385 1.00 75.06 109 GLY A N 1
ATOM 892 C CA . GLY A 1 109 ? 6.232 1.732 0.295 1.00 75.06 109 GLY A CA 1
ATOM 893 C C . GLY A 1 109 ? 6.757 2.105 1.665 1.00 75.06 109 GLY A C 1
ATOM 894 O O . GLY A 1 109 ? 7.339 1.274 2.356 1.00 75.06 109 GLY A O 1
ATOM 895 N N . GLY A 1 110 ? 6.545 3.360 2.043 1.00 69.44 110 GLY A N 1
ATOM 896 C CA . GLY A 1 110 ? 6.788 3.843 3.394 1.00 69.44 110 GLY A CA 1
ATOM 897 C C . GLY A 1 110 ? 5.493 4.393 3.963 1.00 69.44 110 GLY A C 1
ATOM 898 O O . GLY A 1 110 ? 4.851 5.247 3.343 1.00 69.44 110 GLY A O 1
ATOM 899 N N . PHE A 1 111 ? 5.104 3.905 5.138 1.00 64.44 111 PHE A N 1
ATOM 900 C CA . PHE A 1 111 ? 4.016 4.500 5.893 1.00 64.44 111 PHE A CA 1
ATOM 901 C C . PHE A 1 111 ? 4.546 5.741 6.621 1.00 64.44 111 PHE A C 1
ATOM 903 O O . PHE A 1 111 ? 5.249 5.640 7.621 1.00 64.44 111 PHE A O 1
ATOM 910 N N . GLY A 1 112 ? 4.280 6.915 6.050 1.00 54.84 112 GLY A N 1
ATOM 911 C CA . GLY A 1 112 ? 4.703 8.196 6.599 1.00 54.84 112 GLY A CA 1
ATOM 912 C C . GLY A 1 112 ? 3.556 8.828 7.363 1.00 54.84 112 GLY A C 1
ATOM 913 O O . GLY A 1 112 ? 2.587 9.297 6.766 1.00 54.84 112 GLY A O 1
ATOM 914 N N . PHE A 1 113 ? 3.657 8.883 8.683 1.00 50.88 113 PHE A N 1
ATOM 915 C CA . PHE A 1 113 ? 2.815 9.806 9.417 1.00 50.88 113 PHE A CA 1
ATOM 916 C C . PHE A 1 113 ? 3.294 11.253 9.165 1.00 50.88 113 PHE A C 1
ATOM 918 O O . PHE A 1 113 ? 4.450 11.491 8.820 1.00 50.88 113 PHE A O 1
ATOM 925 N N . SER A 1 114 ? 2.387 12.224 9.299 1.00 43.16 114 SER A N 1
ATOM 926 C CA . SER A 1 114 ? 2.600 13.662 9.046 1.00 43.16 114 SER A CA 1
ATOM 927 C C . SER A 1 114 ? 3.966 14.216 9.486 1.00 43.16 114 SER A C 1
ATOM 929 O O . SER A 1 114 ? 4.467 13.861 10.554 1.00 43.16 114 SER A O 1
ATOM 931 N N . VAL A 1 115 ? 4.497 15.134 8.663 1.00 33.06 115 VAL A N 1
ATOM 932 C CA . VAL A 1 115 ? 5.755 15.888 8.832 1.00 33.06 115 VAL A CA 1
ATOM 933 C C . VAL A 1 115 ? 6.016 16.240 10.303 1.00 33.06 115 VAL A C 1
ATOM 935 O O . VAL A 1 115 ? 5.186 16.894 10.930 1.00 33.06 115 VAL A O 1
ATOM 938 N N . GLY A 1 116 ? 7.172 15.808 10.826 1.00 39.91 116 GLY A N 1
ATOM 939 C CA . GLY A 1 116 ? 7.623 16.066 12.202 1.00 39.91 116 GLY A CA 1
ATOM 940 C C . GLY A 1 116 ? 7.669 14.851 13.139 1.00 39.91 116 GLY A C 1
ATOM 941 O O . GLY A 1 116 ? 7.888 15.041 14.329 1.00 39.91 116 GLY A O 1
ATOM 942 N N . GLU A 1 117 ? 7.460 13.623 12.651 1.00 48.25 117 GLU A N 1
ATOM 943 C CA . GLU A 1 117 ? 7.426 12.424 13.502 1.00 48.25 117 GLU A CA 1
ATOM 944 C C . GLU A 1 117 ? 8.588 11.450 13.248 1.00 48.25 117 GLU A C 1
ATOM 946 O O . GLU A 1 117 ? 9.034 11.266 12.116 1.00 48.25 117 GLU A O 1
ATOM 951 N N . ASP A 1 118 ? 9.066 10.854 14.343 1.00 43.62 118 ASP A N 1
ATOM 952 C CA . ASP A 1 118 ? 10.130 9.851 14.423 1.00 43.62 118 ASP A CA 1
ATOM 953 C C . ASP A 1 118 ? 9.782 8.562 13.649 1.00 43.62 118 ASP A C 1
ATOM 955 O O . ASP A 1 118 ? 8.662 8.057 13.718 1.00 43.62 118 ASP A O 1
ATOM 959 N N . THR A 1 119 ? 10.759 8.024 12.917 1.00 44.88 119 THR A N 1
ATOM 960 C CA . THR A 1 119 ? 10.619 6.976 11.887 1.00 44.88 119 THR A CA 1
ATOM 961 C C . THR A 1 119 ? 10.592 5.546 12.438 1.00 44.88 119 THR A C 1
ATOM 963 O O . THR A 1 119 ? 10.775 4.584 11.689 1.00 44.88 119 THR A O 1
ATOM 966 N N . SER A 1 120 ? 10.382 5.372 13.744 1.00 51.59 120 SER A N 1
ATOM 967 C CA . SER A 1 120 ? 10.386 4.051 14.371 1.00 51.59 120 SER A CA 1
ATOM 968 C C . SER A 1 120 ? 9.183 3.195 13.939 1.00 51.59 120 SER A C 1
ATOM 970 O O . SER A 1 120 ? 8.048 3.667 13.872 1.00 51.59 120 SER A O 1
ATOM 972 N N . HIS A 1 121 ? 9.429 1.903 13.681 1.00 52.59 121 HIS A N 1
ATOM 973 C CA . HIS A 1 121 ? 8.385 0.894 13.477 1.00 52.59 121 HIS A CA 1
ATOM 974 C C . HIS A 1 121 ? 7.453 0.872 14.693 1.00 52.59 121 HIS A C 1
ATOM 976 O O . HIS A 1 121 ? 7.867 0.496 15.793 1.00 52.59 121 HIS A O 1
ATOM 982 N N . ARG A 1 122 ? 6.196 1.286 14.513 1.00 57.38 122 ARG A N 1
ATOM 983 C CA . ARG A 1 122 ? 5.210 1.348 15.597 1.00 57.38 122 ARG A CA 1
ATOM 984 C C . ARG A 1 122 ? 3.950 0.556 15.252 1.00 57.38 122 ARG A C 1
ATOM 986 O O . ARG A 1 122 ? 3.472 0.662 14.120 1.00 57.38 122 ARG A O 1
ATOM 993 N N . PRO A 1 123 ? 3.398 -0.207 16.216 1.00 59.28 123 PRO A N 1
ATOM 994 C CA . PRO A 1 123 ? 2.138 -0.917 16.027 1.00 59.28 123 PRO A CA 1
ATOM 995 C C . PRO A 1 123 ? 1.012 0.059 15.681 1.00 59.28 123 PRO A C 1
ATOM 997 O O . PRO A 1 123 ? 0.858 1.090 16.334 1.00 59.28 123 PRO A O 1
ATOM 1000 N N . MET A 1 124 ? 0.210 -0.271 14.671 1.00 58.16 124 MET A N 1
ATOM 1001 C CA . MET A 1 124 ? -0.913 0.559 14.205 1.00 58.16 124 MET A CA 1
ATOM 1002 C C . MET A 1 124 ? -2.262 0.084 14.754 1.00 58.16 124 MET A C 1
ATOM 1004 O O . MET A 1 124 ? -3.300 0.698 14.510 1.00 58.16 124 MET A O 1
ATOM 1008 N N . THR A 1 125 ? -2.250 -1.040 15.467 1.00 56.12 125 THR A N 1
ATOM 1009 C CA . THR A 1 125 ? -3.455 -1.777 15.868 1.00 56.12 125 THR A CA 1
ATOM 1010 C C . THR A 1 125 ? -3.567 -2.021 17.356 1.00 56.12 125 THR A C 1
ATOM 1012 O O . THR A 1 125 ? -4.615 -2.461 17.822 1.00 56.12 125 THR A O 1
ATOM 1015 N N . ARG A 1 126 ? -2.513 -1.713 18.112 1.00 53.25 126 ARG A N 1
ATOM 1016 C CA . ARG A 1 126 ? -2.468 -1.933 19.549 1.00 53.25 126 ARG A CA 1
ATOM 1017 C C . ARG A 1 126 ? -1.736 -0.789 20.228 1.00 53.25 126 ARG A C 1
ATOM 1019 O O . ARG A 1 126 ? -0.650 -0.399 19.804 1.00 53.25 126 ARG A O 1
ATOM 1026 N N . LEU A 1 127 ? -2.332 -0.284 21.301 1.00 51.97 127 LEU A N 1
ATOM 1027 C CA . LEU A 1 127 ? -1.662 0.614 22.227 1.00 51.97 127 LEU A CA 1
ATOM 1028 C C . LEU A 1 127 ? -0.473 -0.136 22.841 1.00 51.97 127 LEU A C 1
ATOM 1030 O O . LEU A 1 127 ? -0.682 -1.157 23.497 1.00 51.97 127 LEU A O 1
ATOM 1034 N N . ARG A 1 128 ? 0.756 0.358 22.653 1.00 49.72 128 ARG A N 1
ATOM 1035 C CA . ARG A 1 128 ? 1.836 -0.023 23.569 1.00 49.72 128 ARG A CA 1
ATOM 1036 C C . ARG A 1 128 ? 1.544 0.656 24.893 1.00 49.72 128 ARG A C 1
ATOM 1038 O O . ARG A 1 128 ? 1.415 1.881 24.925 1.00 49.72 128 ARG A O 1
ATOM 1045 N N . SER A 1 129 ? 1.418 -0.116 25.968 1.00 50.22 129 SER A N 1
ATOM 1046 C CA . SER A 1 129 ? 1.374 0.500 27.292 1.00 50.22 129 SER A CA 1
ATOM 1047 C C . SER A 1 129 ? 2.689 1.251 27.529 1.00 50.22 129 SER A C 1
ATOM 1049 O O . SER A 1 129 ? 3.741 0.901 26.980 1.00 50.22 129 SER A O 1
ATOM 1051 N N . THR A 1 130 ? 2.652 2.285 28.365 1.00 53.09 130 THR A N 1
ATOM 1052 C CA . THR A 1 130 ? 3.863 2.956 28.862 1.00 53.09 130 THR A CA 1
ATOM 1053 C C . THR A 1 130 ? 4.867 1.960 29.446 1.00 53.09 130 THR A C 1
ATOM 1055 O O . THR A 1 130 ? 6.076 2.164 29.325 1.00 53.09 130 THR A O 1
ATOM 1058 N N . ASP A 1 131 ? 4.381 0.848 29.997 1.00 53.09 131 ASP A N 1
ATOM 1059 C CA . ASP A 1 131 ? 5.206 -0.220 30.557 1.00 53.09 131 ASP A CA 1
ATOM 1060 C C . ASP A 1 131 ? 5.948 -1.014 29.471 1.00 53.09 131 ASP A C 1
ATOM 1062 O O . ASP A 1 131 ? 7.126 -1.322 29.641 1.00 53.09 131 ASP A O 1
ATOM 1066 N N . GLU A 1 132 ? 5.311 -1.289 28.326 1.00 57.09 132 GLU A N 1
ATOM 1067 C CA . GLU A 1 132 ? 5.949 -1.959 27.182 1.00 57.09 132 GLU A CA 1
ATOM 1068 C C . GLU A 1 132 ? 7.017 -1.075 26.524 1.00 57.09 132 GLU A C 1
ATOM 1070 O O . GLU A 1 132 ? 8.077 -1.565 26.132 1.00 57.09 132 GLU A O 1
ATOM 1075 N N . PHE A 1 133 ? 6.777 0.238 26.438 1.00 49.88 133 PHE A N 1
ATOM 1076 C CA . PHE A 1 133 ? 7.774 1.194 25.948 1.00 49.88 133 PHE A CA 1
ATOM 1077 C C . PHE A 1 133 ? 8.988 1.278 26.887 1.00 49.88 133 PHE A C 1
ATOM 1079 O O . PHE A 1 133 ? 10.128 1.187 26.429 1.00 49.88 133 PHE A O 1
ATOM 1086 N N . CYS A 1 134 ? 8.751 1.368 28.202 1.00 57.66 134 CYS A N 1
ATOM 1087 C CA . CYS A 1 134 ? 9.809 1.349 29.214 1.00 57.66 134 CYS A CA 1
ATOM 1088 C C . CYS A 1 134 ? 10.602 0.033 29.206 1.00 57.66 134 CYS A C 1
ATOM 1090 O O . CYS A 1 134 ? 11.821 0.044 29.387 1.00 57.66 134 CYS A O 1
ATOM 1092 N N . ALA A 1 135 ? 9.930 -1.104 29.006 1.00 61.00 135 ALA A N 1
ATOM 1093 C CA . ALA A 1 135 ? 10.569 -2.415 28.940 1.00 61.00 135 ALA A CA 1
ATOM 1094 C C . ALA A 1 135 ? 11.470 -2.557 27.703 1.00 61.00 135 ALA A C 1
ATOM 1096 O O . ALA A 1 135 ? 12.588 -3.062 27.817 1.00 61.00 135 ALA A O 1
ATOM 1097 N N . GLU A 1 136 ? 11.025 -2.068 26.544 1.00 63.88 136 GLU A N 1
ATOM 1098 C CA . GLU A 1 136 ? 11.814 -2.092 25.309 1.00 63.88 136 GLU A CA 1
ATOM 1099 C C . GLU A 1 136 ? 13.007 -1.124 25.374 1.00 63.88 136 GLU A C 1
ATOM 1101 O O . GLU A 1 136 ? 14.123 -1.501 25.018 1.00 63.88 136 GLU A O 1
ATOM 1106 N N . GLN A 1 137 ? 12.827 0.087 25.922 1.00 58.78 137 GLN A N 1
ATOM 1107 C CA . GLN A 1 137 ? 13.943 1.008 26.177 1.00 58.78 137 GLN A CA 1
ATOM 1108 C C . GLN A 1 137 ? 14.990 0.402 27.119 1.00 58.78 137 GLN A C 1
ATOM 1110 O O . GLN A 1 137 ? 16.182 0.510 26.842 1.00 58.78 137 GLN A O 1
ATOM 1115 N N . LYS A 1 138 ? 14.565 -0.273 28.197 1.00 62.00 138 LYS A N 1
ATOM 1116 C CA . LYS A 1 138 ? 15.478 -0.979 29.114 1.00 62.00 138 LYS A CA 1
ATOM 1117 C C . LYS A 1 138 ? 16.212 -2.146 28.448 1.00 62.00 138 LYS A C 1
ATOM 1119 O O . LYS A 1 138 ? 17.322 -2.463 28.866 1.00 62.00 138 LYS A O 1
ATOM 1124 N N . ARG A 1 139 ? 15.615 -2.791 27.437 1.00 66.50 139 ARG A N 1
ATOM 1125 C CA . ARG A 1 139 ? 16.275 -3.850 26.654 1.00 66.50 139 ARG A CA 1
ATOM 1126 C C . ARG A 1 139 ? 17.310 -3.304 25.680 1.00 66.50 139 ARG A C 1
ATOM 1128 O O . ARG A 1 139 ? 18.389 -3.877 25.575 1.00 66.50 139 ARG A O 1
ATOM 1135 N N . LEU A 1 140 ? 16.979 -2.226 24.973 1.00 54.66 140 LEU A N 1
ATOM 1136 C CA . LEU A 1 140 ? 17.861 -1.615 23.975 1.00 54.66 140 LEU A CA 1
ATOM 1137 C C . LEU A 1 140 ? 19.014 -0.838 24.617 1.00 54.66 140 LEU A C 1
ATOM 1139 O O . LEU A 1 140 ? 20.111 -0.796 24.066 1.00 54.66 140 LEU A O 1
ATOM 1143 N N . TYR A 1 141 ? 18.776 -0.270 25.799 1.00 51.97 141 TYR A N 1
ATOM 1144 C CA . TYR A 1 141 ? 19.761 0.477 26.570 1.00 51.97 141 TYR A CA 1
ATOM 1145 C C . TYR A 1 141 ? 19.725 -0.004 28.024 1.00 51.97 141 TYR A C 1
ATOM 1147 O O . TYR A 1 141 ? 19.054 0.606 28.865 1.00 51.97 141 TYR A O 1
ATOM 1155 N N . PRO A 1 142 ? 20.430 -1.105 28.347 1.00 51.31 142 PRO A N 1
ATOM 1156 C CA . PRO A 1 142 ? 20.605 -1.519 29.726 1.00 51.31 142 PRO A CA 1
ATOM 1157 C C . PRO A 1 142 ? 21.264 -0.364 30.469 1.00 51.31 142 PRO A C 1
ATOM 1159 O O . PRO A 1 142 ? 22.387 0.030 30.155 1.00 51.31 142 PRO A O 1
ATOM 1162 N N . THR A 1 143 ? 20.556 0.225 31.427 1.00 56.56 143 THR A N 1
ATOM 1163 C CA . THR A 1 143 ? 21.159 1.218 32.308 1.00 56.56 143 THR A CA 1
ATOM 1164 C C . THR A 1 143 ? 22.182 0.458 33.137 1.00 56.56 143 THR A C 1
ATOM 1166 O O . THR A 1 143 ? 21.815 -0.364 33.978 1.00 56.56 143 THR A O 1
ATOM 1169 N N . THR A 1 144 ? 23.468 0.655 32.850 1.00 60.19 144 THR A N 1
ATOM 1170 C CA . THR A 1 144 ? 24.536 0.127 33.694 1.00 60.19 144 THR A CA 1
ATOM 1171 C C . THR A 1 144 ? 24.279 0.645 35.107 1.00 60.19 144 THR A C 1
ATOM 1173 O O . THR A 1 144 ? 24.018 1.844 35.260 1.00 60.19 144 THR A O 1
ATOM 1176 N N . PRO A 1 145 ? 24.295 -0.214 36.143 1.00 58.56 145 PRO A N 1
ATOM 1177 C CA . PRO A 1 145 ? 24.188 0.276 37.506 1.00 58.56 145 PRO A CA 1
ATOM 1178 C C . PRO A 1 145 ? 25.280 1.335 37.714 1.00 58.56 145 PRO A C 1
ATOM 1180 O O . PRO A 1 145 ? 26.410 1.123 37.258 1.00 58.56 145 PRO A O 1
ATOM 1183 N N . PRO A 1 146 ? 24.962 2.485 38.335 1.00 56.41 146 PRO A N 1
ATOM 1184 C CA . PRO A 1 146 ? 25.978 3.479 38.632 1.00 56.41 146 PRO A CA 1
ATOM 1185 C C . PRO A 1 146 ? 27.093 2.795 39.422 1.00 56.41 146 PRO A C 1
ATOM 1187 O O . PRO A 1 146 ? 26.817 2.059 40.374 1.00 56.41 146 PRO A O 1
ATOM 1190 N N . CYS A 1 147 ? 28.342 2.990 38.989 1.00 49.78 147 CYS A N 1
ATOM 1191 C CA . CYS A 1 147 ? 29.501 2.471 39.702 1.00 49.78 147 CYS A CA 1
ATOM 1192 C C . CYS A 1 147 ? 29.376 2.865 41.182 1.00 49.78 147 CYS A C 1
ATOM 1194 O O . CYS A 1 147 ? 29.055 4.028 41.456 1.00 49.78 147 CYS A O 1
ATOM 1196 N N . PRO A 1 148 ? 29.606 1.944 42.135 1.00 59.94 148 PRO A N 1
ATOM 1197 C CA . PRO A 1 148 ? 29.622 2.318 43.539 1.00 59.94 148 PRO A CA 1
ATOM 1198 C C . PRO A 1 148 ? 30.636 3.449 43.712 1.00 59.94 148 PRO A C 1
ATOM 1200 O O . PRO A 1 148 ? 31.768 3.350 43.234 1.00 59.94 148 PRO A O 1
ATOM 1203 N N . ALA A 1 149 ? 30.208 4.545 44.341 1.00 56.91 149 ALA A N 1
ATOM 1204 C CA . ALA A 1 149 ? 31.095 5.650 44.654 1.00 56.91 149 ALA A CA 1
ATOM 1205 C C . ALA A 1 149 ? 32.230 5.101 45.524 1.00 56.91 149 ALA A C 1
ATOM 1207 O O . ALA A 1 149 ? 32.004 4.687 46.661 1.00 56.91 149 ALA A O 1
ATOM 1208 N N . ILE A 1 150 ? 33.437 5.049 44.965 1.00 57.94 150 ILE A N 1
ATOM 1209 C CA . ILE A 1 150 ? 34.643 4.751 45.729 1.00 57.94 150 ILE A CA 1
ATOM 1210 C C . ILE A 1 150 ? 34.792 5.918 46.712 1.00 57.94 150 ILE A C 1
ATOM 1212 O O . ILE A 1 150 ? 34.893 7.061 46.253 1.00 57.94 150 ILE A O 1
ATOM 1216 N N . PRO A 1 151 ? 34.774 5.693 48.038 1.00 56.19 151 PRO A N 1
ATOM 1217 C CA . PRO A 1 151 ? 35.047 6.764 48.980 1.00 56.19 151 PRO A CA 1
ATOM 1218 C C . PRO A 1 151 ? 36.460 7.276 48.703 1.00 56.19 151 PRO A C 1
ATOM 1220 O O . PRO A 1 151 ? 37.421 6.505 48.758 1.00 56.19 151 PRO A O 1
ATOM 1223 N N . ILE A 1 152 ? 36.593 8.562 48.379 1.00 48.22 152 ILE A N 1
ATOM 1224 C CA . ILE A 1 152 ? 37.895 9.228 48.368 1.00 48.22 152 ILE A CA 1
ATOM 1225 C C . ILE A 1 152 ? 38.358 9.223 49.823 1.00 48.22 152 ILE A C 1
ATOM 1227 O O . ILE A 1 152 ? 37.862 9.987 50.645 1.00 48.22 152 ILE A O 1
ATOM 1231 N N . ALA A 1 153 ? 39.243 8.295 50.166 1.00 60.47 153 ALA A N 1
ATOM 1232 C CA . ALA A 1 153 ? 39.940 8.349 51.435 1.00 60.47 153 ALA A CA 1
ATOM 1233 C C . ALA A 1 153 ? 40.870 9.579 51.434 1.00 60.47 153 ALA A C 1
ATOM 1235 O O . ALA A 1 153 ? 41.471 9.922 50.414 1.00 60.47 153 ALA A O 1
ATOM 1236 N N . ASP A 1 154 ? 40.993 10.242 52.581 1.00 57.31 154 ASP A N 1
ATOM 1237 C CA . ASP A 1 154 ? 41.860 11.405 52.783 1.00 57.31 154 ASP A CA 1
ATOM 1238 C C . ASP A 1 154 ? 43.320 10.968 52.999 1.00 57.31 154 ASP A C 1
ATOM 1240 O O . ASP A 1 154 ? 43.801 10.885 54.127 1.00 57.31 154 ASP A O 1
ATOM 1244 N N . TRP A 1 155 ? 44.060 10.699 51.920 1.00 50.25 155 TRP A N 1
ATOM 1245 C CA . TRP A 1 155 ? 45.475 10.276 51.984 1.00 50.25 155 TRP A CA 1
ATOM 1246 C C . TRP A 1 155 ? 46.473 11.432 52.210 1.00 50.25 155 TRP A C 1
ATOM 1248 O O . TRP A 1 155 ? 47.664 11.282 51.967 1.00 50.25 155 TRP A O 1
ATOM 1258 N N . TRP A 1 156 ? 46.016 12.594 52.680 1.00 49.88 156 TRP A N 1
ATOM 1259 C CA . TRP A 1 156 ? 46.846 13.794 52.881 1.00 49.88 156 TRP A CA 1
ATOM 1260 C C . TRP A 1 156 ? 46.961 14.220 54.351 1.00 49.88 156 TRP A C 1
ATOM 1262 O O . TRP A 1 156 ? 47.509 15.277 54.656 1.00 49.88 156 TRP A O 1
ATOM 1272 N N . LYS A 1 157 ? 46.490 13.381 55.282 1.00 51.81 157 LYS A N 1
ATOM 1273 C CA . LYS A 1 157 ? 46.821 13.488 56.708 1.00 51.81 157 LYS A CA 1
ATOM 1274 C C . LYS A 1 157 ? 47.914 12.483 57.074 1.00 51.81 157 LYS A C 1
ATOM 1276 O O . LYS A 1 157 ? 47.632 11.452 57.681 1.00 51.81 157 LYS A O 1
ATOM 1281 N N . SER A 1 158 ? 49.153 12.769 56.689 1.00 47.97 158 SER A N 1
ATOM 1282 C CA . SER A 1 158 ? 50.382 12.253 57.316 1.00 47.97 158 SER A CA 1
ATOM 1283 C C . SER A 1 158 ? 51.534 13.191 57.001 1.00 47.97 158 SER A C 1
ATOM 1285 O O . SER A 1 158 ? 51.648 13.579 55.819 1.00 47.97 158 SER A O 1
#

Secondary structure (DSSP, 8-state):
-------------EEEESS--HHHHHHHHHHHHHH-TT--HHHHHT-EEEEEEEEEE--S-TTEEEEEEEEEEE--SB-TTSSB-TT--EEEEEEEEEETTT--EEEEEEEE-SSS-------SSSPPPHHHHHHHHHHHS--PPPPP------TT--

InterPro domains:
  IPR006462 Protein MS5 [PF04776] (17-107)

Solvent-accessible surface area (backbone atoms only — not comparable to full-atom values): 9823 Å² total; per-residue (Å²): 138,84,82,81,86,75,86,78,79,80,74,76,53,73,41,78,54,94,65,82,54,71,64,56,54,49,51,52,51,52,37,47,42,72,60,28,76,81,62,52,67,76,47,60,72,50,51,40,80,75,46,39,36,37,32,58,50,88,54,95,47,94,53,43,49,38,35,39,35,43,39,32,30,29,26,44,64,51,38,101,74,86,42,81,9,39,83,48,79,44,47,35,47,34,38,41,37,37,35,66,84,80,66,50,75,46,81,50,56,50,80,50,73,70,95,92,64,83,89,69,87,57,70,60,77,56,85,74,50,73,64,55,53,52,51,50,48,46,68,79,48,65,76,73,76,78,74,78,81,74,78,83,72,80,89,78,83,125

Radius of gyration: 25.22 Å; Cα contacts (8 Å, |Δi|>4): 224; chains: 1; bounding box: 63×40×92 Å

Organism: NCBI:txid109376

Mean predicted aligned error: 15.74 Å

Foldseek 3Di:
DDDDPDDDPPPFDKDKDPDDDVVNLVLVVVQLCVLPVPDDVVQSVQKDWDIKIKTWDPDPDPQKTKIKIKTWIARQQDDPPRDGRRPPIFIKIWIWMAGRVVRDIDIDIQRDGDPPDDRDRDHRHDDDPPVNVVVVCCVVDVPDPPDPPDPPDPPPPD

pLDDT: mean 70.98, std 18.04, range [32.31, 92.5]

Sequence (158 aa):
MTRDYLSGQPILRIQHLKESEDWIRLYLEIALCSNDRNIPESHLSKLQIVRVARERSPIEHVDATSTIFYITFKGLPVARVGEDGEHVERRVIIRRYVDLSTGYFTLMGGFGFSVGEDTSHRPMTRLRSTDEFCAEQKRLYPTTPPCPAIPIADWWKS